Protein AF-A0A7W6KFP9-F1 (afdb_monomer_lite)

Organism: NCBI:txid1397476

pLDDT: mean 85.91, std 17.12, range [33.03, 98.31]

Sequence (81 aa):
MSGQPSDIPLYVSVAEIEKALDRLAEEIVARGDKAVPLLDLYAWMEGQLEKRRQNRSIFEAARERIAQRHVSRVGGQTDAG

Secondary structure (DSSP, 8-state):
---PPPPPPTTS-HHHHHHHHHHHHHHHHHHGGGGHHHHHHHHHHHHHHHHHHHHHHHHHHHHHHHHHHHHHHHHTS----

Structure (mmCIF, N/CA/C/O backbone):
data_AF-A0A7W6KFP9-F1
#
_entry.id   AF-A0A7W6KFP9-F1
#
loop_
_atom_site.group_PDB
_atom_site.id
_atom_site.type_symbol
_atom_site.label_atom_id
_atom_site.label_alt_id
_atom_site.label_comp_id
_atom_site.label_asym_id
_atom_site.label_entity_id
_atom_site.label_seq_id
_atom_site.pdbx_PDB_ins_code
_atom_site.Cartn_x
_atom_site.Cartn_y
_atom_site.Cartn_z
_atom_site.occupancy
_atom_site.B_iso_or_equiv
_atom_site.auth_seq_id
_atom_site.auth_comp_id
_atom_site.auth_asym_id
_atom_site.auth_atom_id
_atom_site.pdbx_PDB_model_num
ATOM 1 N N . MET A 1 1 ? 16.126 -3.902 18.788 1.00 33.03 1 MET A N 1
ATOM 2 C CA . MET A 1 1 ? 16.237 -4.591 17.485 1.00 33.03 1 MET A CA 1
ATOM 3 C C . MET A 1 1 ? 14.921 -4.387 16.747 1.00 33.03 1 MET A C 1
ATOM 5 O O . MET A 1 1 ? 14.000 -5.163 16.945 1.00 33.03 1 MET A O 1
ATOM 9 N N . SER A 1 2 ? 14.778 -3.305 15.981 1.00 44.44 2 SER A N 1
ATOM 10 C CA . SER A 1 2 ? 13.632 -3.119 15.085 1.00 44.44 2 SER A CA 1
ATOM 11 C C . SER A 1 2 ? 13.939 -3.870 13.793 1.00 44.44 2 SER A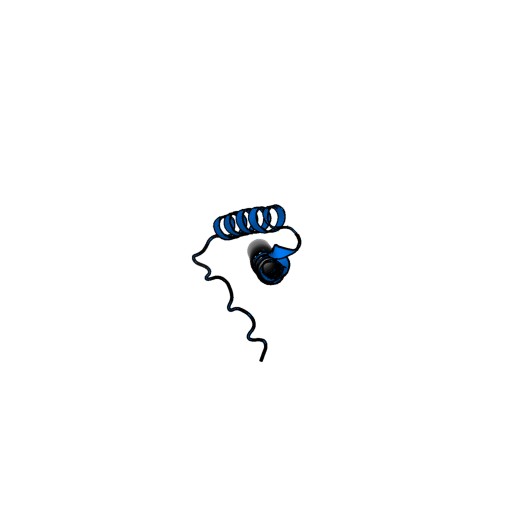 C 1
ATOM 13 O O . SER A 1 2 ? 14.556 -3.331 12.878 1.00 44.44 2 SER A O 1
ATOM 15 N N . GLY A 1 3 ? 13.602 -5.161 13.750 1.00 44.97 3 GLY A N 1
ATOM 16 C CA . GLY A 1 3 ? 13.614 -5.891 12.487 1.00 44.97 3 GLY A CA 1
ATOM 17 C C . GLY A 1 3 ? 12.624 -5.202 11.560 1.00 44.97 3 GLY A C 1
ATOM 18 O O . GLY A 1 3 ? 11.436 -5.170 11.873 1.00 44.97 3 GLY A O 1
ATOM 19 N N . GLN A 1 4 ? 13.104 -4.590 10.474 1.00 53.56 4 GLN A N 1
ATOM 20 C CA . GLN A 1 4 ? 12.195 -4.114 9.438 1.00 53.56 4 GLN A CA 1
ATOM 21 C C . GLN A 1 4 ? 11.325 -5.302 9.017 1.00 53.56 4 GLN A C 1
ATOM 23 O O . GLN A 1 4 ? 11.878 -6.377 8.757 1.00 53.56 4 GLN A O 1
ATOM 28 N N . PRO A 1 5 ? 9.992 -5.155 8.978 1.00 61.19 5 PRO A N 1
ATOM 29 C CA . PRO A 1 5 ? 9.160 -6.229 8.479 1.00 61.19 5 PRO A CA 1
ATOM 30 C C . PRO A 1 5 ? 9.584 -6.517 7.036 1.00 61.19 5 PRO A C 1
ATOM 32 O O . PRO A 1 5 ? 9.723 -5.597 6.225 1.00 61.19 5 PRO A O 1
ATOM 35 N N . SER A 1 6 ? 9.866 -7.789 6.752 1.00 75.75 6 SER A N 1
ATOM 36 C CA . SER A 1 6 ? 10.272 -8.262 5.428 1.00 75.75 6 SER A CA 1
ATOM 37 C C . SER A 1 6 ? 9.286 -7.798 4.357 1.00 75.75 6 SER A C 1
ATOM 39 O O . SER A 1 6 ? 8.087 -7.778 4.618 1.00 75.75 6 SER A O 1
ATOM 41 N N . ASP A 1 7 ? 9.773 -7.471 3.158 1.00 88.31 7 ASP A N 1
ATOM 42 C CA . ASP A 1 7 ? 8.915 -7.045 2.046 1.00 88.31 7 ASP A CA 1
ATOM 43 C C . ASP A 1 7 ? 7.784 -8.049 1.752 1.00 88.31 7 ASP A C 1
ATOM 45 O O . ASP A 1 7 ? 7.963 -9.266 1.862 1.00 88.31 7 ASP A O 1
ATOM 49 N N . ILE A 1 8 ? 6.630 -7.542 1.302 1.00 87.50 8 ILE A N 1
ATOM 50 C CA . ILE A 1 8 ? 5.524 -8.393 0.847 1.00 87.50 8 ILE A CA 1
ATOM 51 C C . ILE A 1 8 ? 5.960 -9.140 -0.425 1.00 87.50 8 ILE A C 1
ATOM 53 O O . ILE A 1 8 ? 6.318 -8.483 -1.416 1.00 87.50 8 ILE A O 1
ATOM 57 N N . PRO A 1 9 ? 5.864 -10.485 -0.461 1.00 92.62 9 PRO A N 1
ATOM 58 C CA . PRO A 1 9 ? 6.272 -11.281 -1.612 1.00 92.62 9 PRO A CA 1
ATOM 59 C C . PRO A 1 9 ? 5.647 -10.819 -2.932 1.00 92.62 9 PRO A C 1
ATOM 61 O O . PRO A 1 9 ? 4.465 -10.482 -2.998 1.00 92.62 9 PRO A O 1
ATOM 64 N N . LEU A 1 10 ? 6.434 -10.844 -4.010 1.00 88.56 10 LEU A N 1
ATOM 65 C CA . LEU A 1 10 ? 6.027 -10.318 -5.321 1.00 88.56 10 LEU A CA 1
ATOM 66 C C . LEU A 1 10 ? 4.845 -11.059 -5.965 1.00 88.56 10 LEU A C 1
ATOM 68 O O . LEU A 1 10 ? 4.196 -10.488 -6.835 1.00 88.56 10 LEU A O 1
ATOM 72 N N . TYR A 1 11 ? 4.565 -12.302 -5.557 1.00 91.81 11 TYR A N 1
ATOM 73 C CA . TYR A 1 11 ? 3.400 -13.047 -6.046 1.00 91.81 11 TYR A CA 1
ATOM 74 C C . TYR A 1 11 ? 2.076 -12.484 -5.518 1.00 91.81 11 TYR A C 1
ATOM 76 O O . TYR A 1 11 ? 1.046 -12.681 -6.151 1.00 91.81 11 TYR A O 1
ATOM 84 N N . VAL A 1 12 ? 2.096 -11.779 -4.382 1.00 93.50 12 VAL A N 1
ATOM 85 C CA . VAL A 1 12 ? 0.937 -11.017 -3.912 1.00 93.50 12 VAL A CA 1
ATOM 86 C C . VAL A 1 12 ? 0.822 -9.811 -4.823 1.00 93.50 12 VAL A C 1
ATOM 88 O O . VAL A 1 12 ? 1.797 -9.082 -4.984 1.00 93.50 12 VAL A O 1
ATOM 91 N N . SER A 1 13 ? -0.329 -9.581 -5.432 1.00 93.38 13 SER A N 1
ATOM 92 C CA . SER A 1 13 ? -0.566 -8.460 -6.341 1.00 93.38 13 SER A CA 1
ATOM 93 C C . SER A 1 13 ? -0.737 -7.128 -5.597 1.00 93.38 13 SER A C 1
ATOM 95 O O . SER A 1 13 ? -0.998 -7.087 -4.399 1.00 93.38 13 SER A O 1
ATOM 97 N N . VAL A 1 14 ? -0.594 -6.003 -6.310 1.00 93.75 14 VAL A N 1
ATOM 98 C CA . VAL A 1 14 ? -0.883 -4.664 -5.749 1.00 93.75 14 VAL A CA 1
ATOM 99 C C . VAL A 1 14 ? -2.337 -4.576 -5.275 1.00 93.75 14 VAL A C 1
ATOM 101 O O . VAL A 1 14 ? -2.575 -4.117 -4.165 1.00 93.75 14 VAL A O 1
ATOM 104 N N . ALA A 1 15 ? -3.279 -5.102 -6.061 1.00 95.56 15 ALA A N 1
ATOM 105 C CA . ALA A 1 15 ? -4.702 -5.087 -5.729 1.00 95.56 15 ALA A CA 1
ATOM 106 C C . ALA A 1 15 ? -5.028 -5.890 -4.457 1.00 95.56 15 ALA A C 1
ATOM 108 O O . ALA A 1 15 ? -5.891 -5.498 -3.677 1.00 95.56 15 ALA A O 1
ATOM 109 N N . GLU A 1 16 ? -4.336 -7.009 -4.215 1.00 96.44 16 GLU A N 1
ATOM 110 C CA . GLU A 1 16 ? -4.499 -7.770 -2.970 1.00 96.44 16 GLU A CA 1
ATOM 111 C C . GLU A 1 16 ? -3.986 -7.002 -1.751 1.00 96.44 16 GLU A C 1
ATOM 113 O O . GLU A 1 16 ? -4.610 -7.066 -0.692 1.00 96.44 16 GLU A O 1
ATOM 118 N N . ILE A 1 17 ? -2.888 -6.253 -1.902 1.00 95.31 17 ILE A N 1
ATOM 119 C CA . ILE A 1 17 ? -2.363 -5.398 -0.831 1.00 95.31 17 ILE A CA 1
ATOM 120 C C . ILE A 1 17 ? -3.321 -4.236 -0.562 1.00 95.31 17 ILE A C 1
ATOM 122 O O . ILE A 1 17 ? -3.641 -4.001 0.597 1.00 95.31 17 ILE A O 1
ATOM 126 N N . GLU A 1 18 ? -3.816 -3.557 -1.602 1.00 97.00 18 GLU A N 1
ATOM 127 C CA . GLU A 1 18 ? -4.805 -2.472 -1.474 1.00 97.00 18 GLU A CA 1
ATOM 128 C C . GLU A 1 18 ? -6.068 -2.969 -0.762 1.00 97.00 18 GLU A C 1
ATOM 130 O O . GLU A 1 18 ? -6.465 -2.407 0.251 1.00 97.00 18 GLU A O 1
ATOM 135 N N . LYS A 1 19 ? -6.613 -4.118 -1.175 1.00 97.62 19 LYS A N 1
ATOM 136 C CA . LYS A 1 19 ? -7.781 -4.724 -0.519 1.00 97.62 19 LYS A CA 1
ATOM 137 C C . LYS A 1 19 ? -7.537 -5.083 0.950 1.00 97.62 19 LYS A C 1
ATOM 139 O O . LYS A 1 19 ? -8.458 -5.054 1.766 1.00 97.62 19 LYS A O 1
ATOM 144 N N . ALA A 1 20 ? -6.328 -5.522 1.290 1.00 96.06 20 ALA A N 1
ATOM 145 C CA . ALA A 1 20 ? -5.970 -5.823 2.671 1.00 96.06 20 ALA A CA 1
ATOM 146 C C . ALA A 1 20 ? -5.781 -4.538 3.499 1.00 96.06 20 ALA A C 1
ATOM 148 O O . ALA A 1 20 ? -6.167 -4.519 4.666 1.00 96.06 20 ALA A O 1
ATOM 149 N N . LEU A 1 21 ? -5.264 -3.470 2.885 1.00 96.88 21 LEU A N 1
ATOM 150 C CA . LEU A 1 21 ? -5.155 -2.147 3.491 1.00 96.88 21 LEU A CA 1
ATOM 151 C C . LEU A 1 21 ? -6.538 -1.535 3.763 1.00 96.88 21 LEU A C 1
ATOM 153 O O . LEU A 1 21 ? -6.758 -1.048 4.867 1.00 96.88 21 LEU A O 1
ATOM 157 N N . ASP A 1 22 ? -7.482 -1.648 2.824 1.00 98.19 22 ASP A N 1
ATOM 158 C CA . ASP A 1 22 ? -8.864 -1.171 2.990 1.00 98.19 22 ASP A CA 1
ATOM 159 C C . ASP A 1 22 ? -9.534 -1.817 4.210 1.00 98.19 22 ASP A C 1
ATOM 161 O O . ASP A 1 22 ? -10.084 -1.138 5.074 1.00 98.19 22 ASP A O 1
ATOM 165 N N . ARG A 1 23 ? -9.411 -3.143 4.345 1.00 97.50 23 ARG A N 1
ATOM 166 C CA . ARG A 1 23 ? -9.934 -3.877 5.510 1.00 97.50 23 ARG A CA 1
ATOM 167 C C . ARG A 1 23 ? -9.266 -3.456 6.812 1.00 97.50 23 ARG A C 1
ATOM 169 O O . ARG A 1 23 ? -9.913 -3.391 7.851 1.00 97.50 23 ARG A O 1
ATOM 176 N N . LEU A 1 24 ? -7.961 -3.196 6.776 1.00 97.19 24 LEU A N 1
ATOM 177 C CA . LEU A 1 24 ? -7.241 -2.726 7.952 1.00 97.19 24 LEU A CA 1
ATOM 178 C C . LEU A 1 24 ? -7.692 -1.313 8.350 1.00 97.19 24 LEU A C 1
ATOM 180 O O . LEU A 1 24 ? -7.833 -1.042 9.541 1.00 97.19 24 LEU A O 1
ATOM 184 N N . ALA A 1 25 ? -7.977 -0.445 7.376 1.00 97.94 25 ALA A N 1
ATOM 185 C CA . ALA A 1 25 ? -8.559 0.872 7.615 1.00 97.94 25 ALA A CA 1
ATOM 186 C C . ALA A 1 25 ? -9.946 0.765 8.264 1.00 97.94 25 ALA A C 1
ATOM 188 O O . ALA A 1 25 ? -10.204 1.443 9.258 1.00 97.94 25 ALA A O 1
ATOM 189 N N . GLU A 1 26 ? -10.812 -0.119 7.757 1.00 98.31 26 GLU A N 1
ATOM 190 C CA . GLU A 1 26 ? -12.129 -0.396 8.349 1.00 98.31 26 GLU A CA 1
ATOM 191 C C . GLU A 1 26 ? -12.003 -0.814 9.823 1.00 98.31 26 GLU A C 1
ATOM 193 O O . GLU A 1 26 ? -12.697 -0.271 10.684 1.00 98.31 26 GLU A O 1
ATOM 198 N N . GLU A 1 27 ? -11.070 -1.717 10.142 1.00 97.88 27 GLU A N 1
ATOM 199 C CA . GLU A 1 27 ? -10.808 -2.155 11.519 1.00 97.88 27 GLU A CA 1
ATOM 200 C C . GLU A 1 27 ? -10.268 -1.031 12.410 1.00 97.88 27 GLU A C 1
ATOM 202 O O . GLU A 1 27 ? -10.650 -0.933 13.581 1.00 97.88 27 GLU A O 1
ATOM 207 N N . ILE A 1 28 ? -9.395 -0.171 11.876 1.00 98.19 28 ILE A N 1
ATOM 208 C CA . ILE A 1 28 ? -8.872 0.989 12.605 1.00 98.19 28 ILE A CA 1
ATOM 209 C C . ILE A 1 28 ? -10.011 1.941 12.967 1.00 98.19 28 ILE A C 1
ATOM 211 O O . ILE A 1 28 ? -10.154 2.322 14.131 1.00 98.19 28 ILE A O 1
ATOM 215 N N . VAL A 1 29 ? -10.861 2.269 11.994 1.00 98.06 29 VAL A N 1
ATOM 216 C CA . VAL A 1 29 ? -12.011 3.156 12.195 1.00 98.06 29 VAL A CA 1
ATOM 217 C C . VAL A 1 29 ? -13.007 2.547 13.182 1.00 98.06 29 VAL A C 1
ATOM 219 O O . VAL A 1 29 ? -13.454 3.234 14.099 1.00 98.06 29 VAL A O 1
ATOM 222 N N . ALA A 1 30 ? -13.319 1.255 13.054 1.00 98.06 30 ALA A N 1
ATOM 223 C CA . ALA A 1 30 ? -14.283 0.579 13.920 1.00 98.06 30 ALA A CA 1
ATOM 224 C C . ALA A 1 30 ? -13.836 0.512 15.391 1.00 98.06 30 ALA A C 1
ATOM 226 O O . ALA A 1 30 ? -14.669 0.533 16.300 1.00 98.06 30 ALA A O 1
ATOM 227 N N . ARG A 1 31 ? -12.525 0.420 15.647 1.00 96.56 31 ARG A N 1
ATOM 228 C CA . ARG A 1 31 ? -11.961 0.269 16.999 1.00 96.56 31 ARG A CA 1
ATOM 229 C C . ARG A 1 31 ? -11.535 1.594 17.640 1.00 96.56 31 ARG A C 1
ATOM 231 O O . ARG A 1 31 ? -11.351 1.620 18.861 1.00 96.56 31 ARG A O 1
ATOM 238 N N . GLY A 1 32 ? -11.375 2.664 16.857 1.00 95.38 32 GLY A N 1
ATOM 239 C CA . GLY A 1 32 ? -10.937 3.980 17.333 1.00 95.38 32 GLY A CA 1
ATOM 240 C C . GLY A 1 32 ? -9.594 3.905 18.065 1.00 95.38 32 GLY A C 1
ATOM 241 O O . GLY A 1 32 ? -8.677 3.218 17.624 1.00 95.38 32 GLY A O 1
ATOM 242 N N . ASP A 1 33 ? -9.489 4.530 19.238 1.00 94.50 33 ASP A N 1
ATOM 243 C CA . ASP A 1 33 ? -8.249 4.565 20.035 1.00 94.50 33 ASP A CA 1
ATOM 244 C C . ASP A 1 33 ? -7.707 3.173 20.413 1.00 94.50 33 ASP A C 1
ATOM 246 O O . ASP A 1 33 ? -6.521 3.006 20.697 1.00 94.50 33 ASP A O 1
ATOM 250 N N . LYS A 1 34 ? -8.546 2.129 20.386 1.00 94.56 34 LYS A N 1
ATOM 251 C CA . LYS A 1 34 ? -8.099 0.749 20.642 1.00 94.56 34 LYS A CA 1
ATOM 252 C C . LYS A 1 34 ? -7.318 0.143 19.474 1.00 94.56 34 LYS A C 1
ATOM 254 O O . LYS A 1 34 ? -6.698 -0.904 19.647 1.00 94.56 34 LYS A O 1
ATOM 259 N N . ALA A 1 35 ? -7.349 0.766 18.299 1.00 95.00 35 ALA A N 1
ATOM 260 C CA . ALA A 1 35 ? -6.617 0.335 17.114 1.00 95.00 35 ALA A CA 1
ATOM 261 C C . ALA A 1 35 ? -5.211 0.936 16.992 1.00 95.00 35 ALA A C 1
ATOM 263 O O . ALA A 1 35 ? -4.552 0.666 15.995 1.00 95.00 35 ALA A O 1
ATOM 264 N N . VAL A 1 36 ? -4.701 1.669 17.992 1.00 94.06 36 VAL A N 1
ATOM 265 C CA . VAL A 1 36 ? -3.309 2.171 17.993 1.00 94.06 36 VAL A CA 1
ATOM 266 C C . VAL A 1 36 ? -2.278 1.105 17.565 1.00 94.06 36 VAL A C 1
ATOM 268 O O . VAL A 1 36 ? -1.437 1.424 16.727 1.00 94.06 36 VAL A O 1
ATOM 271 N N . PRO A 1 37 ? -2.358 -0.172 18.002 1.00 92.31 37 PRO A N 1
ATOM 272 C CA . PRO A 1 37 ? -1.424 -1.207 17.542 1.00 92.31 37 PRO A CA 1
ATOM 273 C C . PRO A 1 37 ? -1.510 -1.557 16.044 1.00 92.31 37 PRO A C 1
ATOM 275 O O . PRO A 1 37 ? -0.583 -2.151 15.5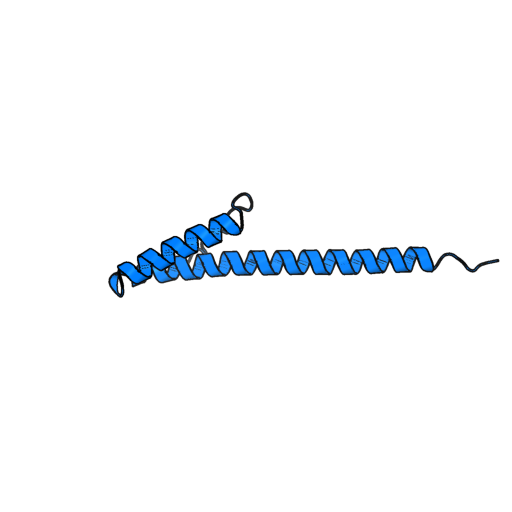03 1.00 92.31 37 PRO A O 1
ATOM 278 N N . LEU A 1 38 ? -2.621 -1.240 15.372 1.00 95.25 38 LEU A N 1
ATOM 279 C CA . LEU A 1 38 ? -2.826 -1.494 13.941 1.00 95.25 38 LEU A CA 1
ATOM 280 C C . LEU A 1 38 ? -2.232 -0.390 13.056 1.00 95.25 38 LEU A C 1
ATOM 282 O O . LEU A 1 38 ? -2.025 -0.626 11.867 1.00 95.25 38 LEU A O 1
ATOM 286 N N . LEU A 1 39 ? -1.935 0.788 13.616 1.00 95.44 39 LEU A N 1
ATOM 287 C CA . LEU A 1 39 ? -1.409 1.927 12.858 1.00 95.44 39 LEU A CA 1
ATOM 288 C C . LEU A 1 39 ? -0.037 1.623 12.245 1.00 95.44 39 LEU A C 1
ATOM 290 O O . LEU A 1 39 ? 0.195 1.944 11.082 1.00 95.44 39 LEU A O 1
ATOM 294 N N . ASP A 1 40 ? 0.839 0.935 12.981 1.00 94.25 40 ASP A N 1
ATOM 295 C CA . ASP A 1 40 ? 2.164 0.547 12.480 1.00 94.25 40 ASP A CA 1
ATOM 296 C C . ASP A 1 40 ? 2.063 -0.452 11.318 1.00 94.25 40 ASP A C 1
ATOM 298 O O . ASP A 1 40 ? 2.808 -0.360 10.340 1.00 94.25 40 ASP A O 1
ATOM 302 N N . LEU A 1 41 ? 1.113 -1.392 11.396 1.00 94.12 41 LEU A N 1
ATOM 303 C CA . LEU A 1 41 ? 0.850 -2.340 10.314 1.00 94.12 41 LEU A CA 1
ATOM 304 C C . LEU A 1 41 ? 0.306 -1.619 9.076 1.00 94.12 41 LEU A C 1
ATOM 306 O O . LEU A 1 41 ? 0.750 -1.897 7.962 1.00 94.12 41 LEU A O 1
ATOM 310 N N . TYR A 1 42 ? -0.618 -0.679 9.277 1.00 96.12 42 TYR A N 1
ATOM 311 C CA . TYR A 1 42 ? -1.204 0.126 8.210 1.00 96.12 42 TYR A CA 1
ATOM 312 C C . TYR A 1 42 ? -0.135 0.953 7.488 1.00 96.12 42 TYR A C 1
ATOM 314 O 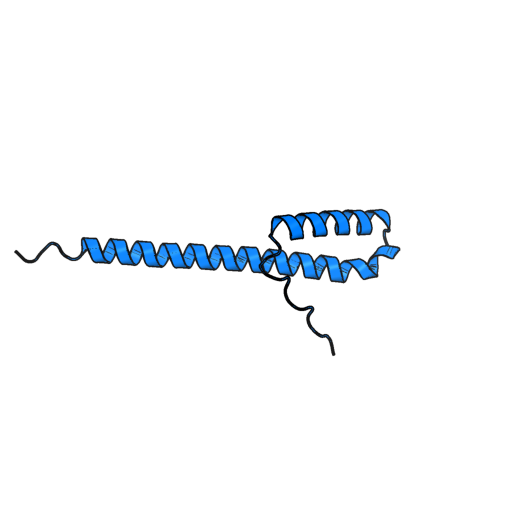O . TYR A 1 42 ? 0.020 0.835 6.272 1.00 96.12 42 TYR A O 1
ATOM 322 N N . ALA A 1 43 ? 0.693 1.679 8.243 1.00 96.06 43 ALA A N 1
ATOM 323 C CA . ALA A 1 43 ? 1.795 2.467 7.699 1.00 96.06 43 ALA A CA 1
ATOM 324 C C . ALA A 1 43 ? 2.827 1.599 6.959 1.00 96.06 43 ALA A C 1
ATOM 326 O O . ALA A 1 43 ? 3.322 1.973 5.892 1.00 96.06 43 ALA A O 1
ATOM 327 N N . TRP A 1 44 ? 3.146 0.411 7.485 1.00 95.19 44 TRP A N 1
ATOM 328 C CA . TRP A 1 44 ? 4.039 -0.513 6.789 1.00 95.19 44 TRP A CA 1
ATOM 329 C C . TRP A 1 44 ? 3.450 -0.979 5.449 1.00 95.19 4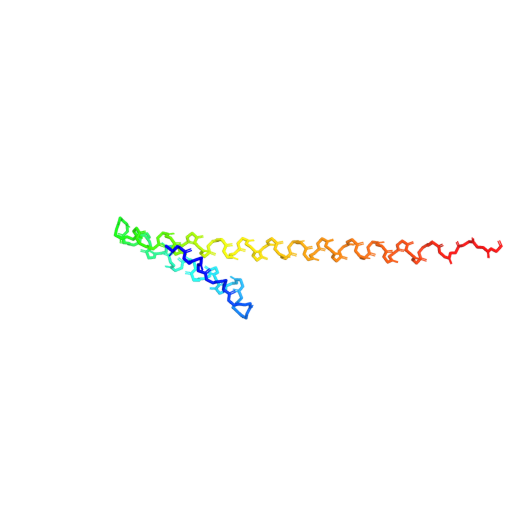4 TRP A C 1
ATOM 331 O O . TRP A 1 44 ? 4.162 -0.973 4.442 1.00 95.19 44 TRP A O 1
ATOM 341 N N . MET A 1 45 ? 2.163 -1.337 5.401 1.00 95.75 45 MET A N 1
ATOM 342 C CA . MET A 1 45 ? 1.502 -1.760 4.161 1.00 95.75 45 MET A CA 1
ATOM 343 C C . MET A 1 45 ? 1.431 -0.633 3.120 1.00 95.75 45 MET A C 1
ATOM 345 O O . MET A 1 45 ? 1.688 -0.885 1.939 1.00 95.75 45 MET A O 1
ATOM 349 N N . GLU A 1 46 ? 1.169 0.608 3.540 1.00 96.75 46 GLU A N 1
ATOM 350 C CA . GLU A 1 46 ? 1.256 1.785 2.662 1.00 96.75 46 GLU A CA 1
ATOM 351 C C . GLU A 1 46 ? 2.662 1.943 2.067 1.00 96.75 46 GLU A C 1
ATOM 353 O O . GLU A 1 46 ? 2.814 2.120 0.855 1.00 96.75 46 GLU A O 1
ATOM 358 N N . GLY A 1 47 ? 3.706 1.777 2.885 1.00 95.50 47 GLY A N 1
ATOM 359 C CA . GLY A 1 47 ? 5.093 1.805 2.416 1.00 95.50 47 GLY A CA 1
ATOM 360 C C . GLY A 1 47 ? 5.409 0.717 1.380 1.00 95.50 47 GLY A C 1
ATOM 361 O O . GLY A 1 47 ? 6.143 0.960 0.418 1.00 95.50 47 GLY A O 1
ATOM 362 N N . GLN A 1 48 ? 4.826 -0.477 1.524 1.00 94.44 48 GLN A N 1
ATOM 363 C CA . GLN A 1 48 ? 4.980 -1.567 0.553 1.00 94.44 48 GLN A CA 1
ATOM 364 C C . GLN A 1 48 ? 4.303 -1.249 -0.789 1.00 94.44 48 GLN A C 1
ATOM 366 O O . GLN A 1 48 ? 4.858 -1.564 -1.848 1.00 94.44 48 GLN A O 1
ATOM 371 N N . LEU A 1 49 ? 3.133 -0.601 -0.771 1.00 94.88 49 LEU A N 1
ATOM 372 C CA . LEU A 1 49 ? 2.455 -0.137 -1.987 1.00 94.88 49 LEU A CA 1
ATOM 373 C C . LEU A 1 49 ? 3.268 0.929 -2.709 1.00 94.88 49 LEU A C 1
ATOM 375 O O . LEU A 1 49 ? 3.497 0.816 -3.917 1.00 94.88 49 LEU A O 1
ATOM 379 N N . GLU A 1 50 ? 3.742 1.927 -1.970 1.00 94.94 50 GLU A N 1
ATOM 380 C CA . GLU A 1 50 ? 4.518 3.025 -2.534 1.00 94.94 50 GLU A CA 1
ATOM 381 C C . GLU A 1 50 ? 5.800 2.510 -3.196 1.00 94.94 50 GLU A C 1
ATOM 383 O O . GLU A 1 50 ? 6.061 2.796 -4.366 1.00 94.94 50 GLU A O 1
ATOM 388 N N . LYS A 1 51 ? 6.534 1.617 -2.522 1.00 93.19 51 LYS A N 1
ATOM 389 C CA . LYS A 1 51 ? 7.724 0.965 -3.087 1.00 93.19 51 LYS A CA 1
ATOM 390 C C . LYS A 1 51 ? 7.429 0.247 -4.408 1.00 93.19 51 LYS A C 1
ATOM 392 O O . LYS A 1 51 ? 8.223 0.307 -5.348 1.00 93.19 51 LYS A O 1
ATOM 397 N N . ARG A 1 52 ? 6.283 -0.429 -4.524 1.00 92.81 52 ARG A N 1
ATOM 398 C CA . ARG A 1 52 ? 5.897 -1.129 -5.763 1.00 92.81 52 ARG A CA 1
ATOM 399 C C . ARG A 1 52 ? 5.535 -0.172 -6.891 1.00 92.81 52 ARG A C 1
ATOM 401 O O . ARG A 1 52 ? 5.902 -0.434 -8.038 1.00 92.81 52 ARG A O 1
ATOM 408 N N . ARG A 1 53 ? 4.839 0.921 -6.577 1.00 92.06 53 ARG A N 1
ATOM 409 C CA . ARG A 1 53 ? 4.504 1.978 -7.541 1.00 92.06 53 ARG A CA 1
ATOM 410 C C . ARG A 1 53 ? 5.773 2.657 -8.060 1.00 92.06 53 ARG A C 1
ATOM 412 O O . ARG A 1 53 ? 5.948 2.760 -9.273 1.00 92.06 53 ARG A O 1
ATOM 419 N N . GLN A 1 54 ? 6.703 2.993 -7.167 1.00 94.31 54 GLN A N 1
ATOM 420 C CA . GLN A 1 54 ? 8.012 3.548 -7.523 1.00 94.31 54 GLN A CA 1
ATOM 421 C C . GLN A 1 54 ? 8.816 2.600 -8.413 1.00 94.31 54 GLN A C 1
ATOM 423 O O . GLN A 1 54 ? 9.273 3.001 -9.482 1.00 94.31 54 GLN A O 1
ATOM 428 N N . ASN A 1 55 ? 8.928 1.323 -8.034 1.00 90.88 55 ASN A N 1
ATOM 429 C CA . ASN A 1 55 ? 9.636 0.330 -8.843 1.00 90.88 55 ASN A CA 1
ATOM 430 C C . ASN A 1 55 ? 9.041 0.213 -10.252 1.00 90.88 55 ASN A C 1
ATOM 432 O O . ASN A 1 55 ? 9.788 0.150 -11.228 1.00 90.88 55 ASN A O 1
ATOM 436 N N . ARG A 1 56 ? 7.706 0.214 -10.378 1.00 91.81 56 ARG A N 1
ATOM 437 C CA . ARG A 1 56 ? 7.035 0.182 -11.685 1.00 91.81 56 ARG A CA 1
ATOM 438 C C . ARG A 1 56 ? 7.406 1.397 -12.535 1.00 91.81 56 ARG A C 1
ATOM 440 O O . ARG A 1 56 ? 7.839 1.211 -13.668 1.00 91.81 56 ARG A O 1
ATOM 447 N N . SER A 1 57 ? 7.304 2.596 -11.967 1.00 95.25 57 SER A N 1
ATOM 448 C CA . SER A 1 57 ? 7.666 3.845 -12.649 1.00 95.25 57 SER A CA 1
ATOM 449 C C . SER A 1 57 ? 9.128 3.839 -13.121 1.00 95.25 57 SER A C 1
ATOM 451 O O . SER A 1 57 ? 9.420 4.163 -14.271 1.00 95.25 57 SER A O 1
ATOM 453 N N . ILE A 1 58 ? 10.054 3.358 -12.282 1.00 96.12 58 ILE A N 1
ATOM 454 C CA . ILE A 1 58 ? 11.474 3.213 -12.641 1.00 96.12 58 ILE A CA 1
ATOM 455 C C . ILE A 1 58 ? 11.651 2.257 -13.828 1.00 96.12 58 ILE A C 1
ATOM 457 O O . ILE A 1 58 ? 12.391 2.569 -14.764 1.00 96.12 58 ILE A O 1
ATOM 461 N N . PHE A 1 59 ? 10.980 1.102 -13.819 1.00 93.56 59 PHE A N 1
ATOM 462 C CA . PHE A 1 59 ? 11.057 0.153 -14.932 1.00 93.56 59 PHE A CA 1
ATOM 463 C C . PHE A 1 59 ? 10.474 0.719 -16.228 1.00 93.56 59 PHE A C 1
ATOM 465 O O . PHE A 1 59 ? 11.047 0.492 -17.293 1.00 93.56 59 PHE A O 1
ATOM 472 N N . GLU A 1 60 ? 9.363 1.448 -16.159 1.00 96.50 60 GLU A N 1
ATOM 473 C CA . GLU A 1 60 ? 8.752 2.105 -17.319 1.00 96.50 60 GLU A CA 1
ATOM 474 C C . GLU A 1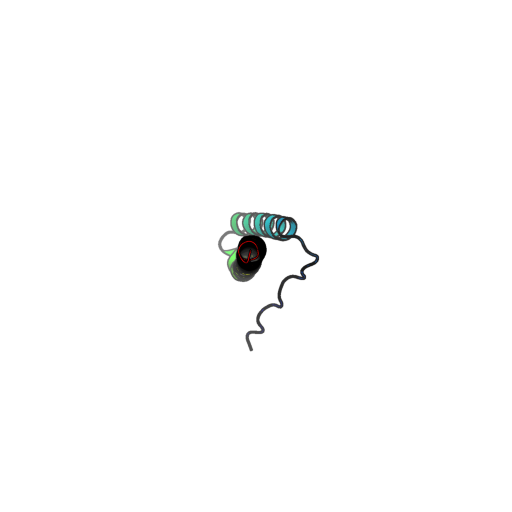 60 ? 9.690 3.164 -17.910 1.00 96.50 60 GLU A C 1
ATOM 476 O O . GLU A 1 60 ? 10.011 3.100 -19.099 1.00 96.50 60 GLU A O 1
ATOM 481 N N . ALA A 1 61 ? 10.248 4.041 -17.073 1.00 96.19 61 ALA A N 1
ATOM 482 C CA . ALA A 1 61 ? 11.223 5.044 -17.498 1.00 96.19 61 ALA A CA 1
ATOM 483 C C . ALA A 1 61 ? 12.492 4.410 -18.099 1.00 96.19 61 ALA A C 1
ATOM 485 O O . ALA A 1 61 ? 13.043 4.900 -19.088 1.00 96.19 61 ALA A O 1
ATOM 486 N N . ALA A 1 62 ? 12.968 3.296 -17.531 1.00 95.88 62 ALA A N 1
ATOM 487 C CA . ALA A 1 62 ? 14.100 2.556 -18.080 1.00 95.88 62 ALA A CA 1
ATOM 488 C C . ALA A 1 62 ? 13.779 1.958 -19.461 1.00 95.88 62 ALA A C 1
ATOM 490 O O . ALA A 1 62 ? 14.601 2.055 -20.375 1.00 95.88 62 ALA A O 1
ATOM 491 N N . ARG A 1 63 ? 12.581 1.381 -19.639 1.00 95.75 63 ARG A N 1
ATOM 492 C CA . ARG A 1 63 ? 12.123 0.850 -20.935 1.00 95.75 63 ARG A CA 1
ATOM 493 C C . ARG A 1 63 ? 12.041 1.946 -21.989 1.00 95.75 63 ARG A C 1
ATOM 495 O O . ARG A 1 63 ? 12.525 1.739 -23.099 1.00 95.75 63 ARG A O 1
ATOM 502 N N . GLU A 1 64 ? 11.490 3.105 -21.642 1.00 95.44 64 GLU A N 1
ATOM 503 C CA . GLU A 1 64 ? 11.371 4.238 -22.560 1.00 95.44 64 GLU A CA 1
ATOM 504 C C . GLU A 1 64 ? 12.744 4.742 -23.028 1.00 95.44 64 GLU A C 1
ATOM 506 O O . GLU A 1 64 ? 12.981 4.873 -24.230 1.00 95.44 64 GLU A O 1
ATOM 511 N N . ARG A 1 65 ? 13.695 4.929 -22.102 1.00 93.44 65 ARG A N 1
ATOM 512 C CA . ARG A 1 65 ? 15.072 5.343 -22.435 1.00 93.44 65 ARG A CA 1
ATOM 513 C C . ARG A 1 65 ? 15.751 4.381 -23.408 1.00 93.44 65 ARG A C 1
ATOM 515 O O . ARG A 1 65 ? 16.462 4.806 -24.318 1.00 93.44 65 ARG A O 1
ATOM 522 N N . ILE A 1 66 ? 15.546 3.079 -23.215 1.00 94.56 66 ILE A N 1
ATOM 523 C CA . ILE A 1 66 ? 16.098 2.051 -24.099 1.00 94.56 66 ILE A CA 1
ATOM 524 C C . ILE A 1 66 ? 15.405 2.071 -25.465 1.00 94.56 66 ILE A C 1
ATOM 526 O O . ILE A 1 66 ? 16.096 2.037 -26.483 1.00 94.56 66 ILE A O 1
ATOM 530 N N . ALA A 1 67 ? 14.078 2.205 -25.512 1.00 91.38 67 ALA A N 1
ATOM 531 C CA . ALA A 1 67 ? 13.335 2.322 -26.765 1.00 91.38 67 ALA A CA 1
ATOM 532 C C . ALA A 1 67 ? 13.817 3.520 -27.601 1.00 91.38 67 ALA A C 1
ATOM 534 O O . ALA A 1 67 ? 14.153 3.350 -28.773 1.00 91.38 67 ALA A O 1
ATOM 535 N N . GLN A 1 68 ? 13.964 4.697 -26.985 1.00 87.12 68 GLN A N 1
ATOM 536 C CA . GLN A 1 68 ? 14.495 5.895 -27.643 1.00 87.12 68 GLN A CA 1
ATOM 537 C C . GLN A 1 68 ? 15.915 5.665 -28.183 1.00 87.12 68 GLN A C 1
ATOM 539 O O . GLN A 1 68 ? 16.210 6.002 -29.328 1.00 87.12 68 GLN A O 1
ATOM 544 N N . ARG A 1 69 ? 16.790 5.009 -27.408 1.00 85.06 69 ARG A N 1
ATOM 545 C CA . ARG A 1 69 ? 18.152 4.672 -27.854 1.00 85.06 69 ARG A CA 1
ATOM 546 C C . ARG A 1 69 ? 18.165 3.715 -29.050 1.00 85.06 69 ARG A C 1
ATOM 548 O O . ARG A 1 69 ? 19.010 3.865 -29.931 1.00 85.06 69 ARG A O 1
ATOM 555 N N . HIS A 1 70 ? 17.265 2.733 -29.093 1.00 75.50 70 HIS A N 1
ATOM 556 C CA . HIS A 1 70 ? 17.162 1.811 -30.226 1.00 75.50 70 HIS A CA 1
ATOM 557 C C . HIS A 1 70 ? 16.626 2.495 -31.485 1.00 75.50 70 HIS A C 1
ATOM 559 O O . HIS A 1 70 ? 17.171 2.252 -32.560 1.00 75.50 70 HIS A O 1
ATOM 565 N N . VAL A 1 71 ? 15.638 3.383 -31.355 1.00 69.50 71 VAL A N 1
ATOM 566 C CA . VAL A 1 71 ? 15.111 4.180 -32.475 1.00 69.50 71 VAL A CA 1
ATOM 567 C C . VAL A 1 71 ? 16.200 5.090 -33.054 1.00 69.50 71 VAL A C 1
ATOM 569 O O . VAL A 1 71 ? 16.446 5.056 -34.260 1.00 69.50 71 VAL A O 1
ATOM 572 N N . SER A 1 72 ? 16.945 5.812 -32.210 1.00 61.72 72 SER A N 1
ATOM 573 C CA . SER A 1 72 ? 18.043 6.679 -32.665 1.00 61.72 72 SER A CA 1
ATOM 574 C C . SER A 1 72 ? 19.211 5.909 -33.292 1.00 61.72 72 SER A C 1
ATOM 576 O O . SER A 1 72 ? 19.902 6.441 -34.156 1.00 61.72 72 SER A O 1
ATOM 578 N N . ARG A 1 73 ? 19.439 4.646 -32.899 1.00 59.34 73 ARG A N 1
ATOM 579 C CA . ARG A 1 73 ? 20.481 3.796 -33.502 1.00 59.34 73 ARG A CA 1
ATOM 580 C C . ARG A 1 73 ? 20.093 3.278 -34.891 1.00 59.34 73 ARG A C 1
ATOM 582 O O . ARG A 1 73 ? 20.978 3.068 -35.709 1.00 59.34 73 ARG A O 1
ATOM 589 N N . VAL A 1 74 ? 18.803 3.074 -35.160 1.00 58.50 74 VAL A N 1
ATOM 590 C CA . VAL A 1 74 ? 18.310 2.633 -36.479 1.00 58.50 74 VAL A CA 1
ATOM 591 C C . VAL A 1 74 ? 18.232 3.805 -37.469 1.00 58.50 74 VAL A C 1
ATOM 593 O O . VAL A 1 74 ? 18.492 3.607 -38.649 1.00 58.50 74 VAL A O 1
ATOM 596 N N . GLY A 1 75 ? 17.969 5.031 -37.002 1.00 54.38 75 GLY A N 1
ATOM 597 C CA . GLY A 1 75 ? 17.950 6.236 -37.849 1.00 54.38 75 GLY A CA 1
ATOM 598 C C . GLY A 1 75 ? 19.323 6.835 -38.195 1.00 54.38 75 GLY A C 1
ATOM 599 O O . GLY A 1 75 ? 19.398 7.712 -39.045 1.00 54.38 75 GLY A O 1
ATOM 600 N N . GLY A 1 76 ? 20.408 6.386 -37.553 1.00 53.56 76 GLY A N 1
ATOM 601 C CA . GLY A 1 76 ? 21.770 6.896 -37.774 1.00 53.56 76 GLY A CA 1
ATOM 602 C C . GLY A 1 76 ? 22.612 6.102 -38.781 1.00 53.56 76 GLY A C 1
ATOM 603 O O . GLY A 1 76 ? 23.807 6.361 -38.892 1.00 53.56 76 GLY A O 1
ATOM 604 N N . GLN A 1 77 ? 22.030 5.115 -39.474 1.00 49.75 77 GLN A N 1
ATOM 605 C CA . GLN A 1 77 ? 22.743 4.215 -40.394 1.00 49.75 77 GLN A CA 1
ATOM 606 C C . GLN A 1 77 ? 22.210 4.283 -41.835 1.00 49.75 77 GLN A C 1
ATOM 608 O O . GLN A 1 77 ? 22.139 3.278 -42.535 1.00 49.75 77 GLN A O 1
ATOM 613 N N . THR A 1 78 ? 21.860 5.487 -42.281 1.00 52.78 78 THR A N 1
ATOM 614 C CA . THR A 1 78 ? 21.591 5.823 -43.686 1.00 52.78 78 THR A CA 1
ATOM 615 C C . THR A 1 78 ? 22.150 7.213 -43.965 1.00 52.78 78 THR A C 1
ATOM 617 O O . THR A 1 78 ? 21.419 8.187 -43.884 1.00 52.78 78 THR A O 1
ATOM 620 N N . ASP A 1 79 ? 23.465 7.297 -44.163 1.00 52.19 79 ASP A N 1
ATOM 621 C CA . ASP A 1 79 ? 24.103 8.218 -45.117 1.00 52.19 79 ASP A CA 1
ATOM 622 C C . ASP A 1 79 ? 25.612 7.946 -45.140 1.00 52.19 79 ASP A C 1
ATOM 624 O O . ASP A 1 79 ? 26.411 8.502 -44.388 1.00 52.19 79 ASP A O 1
ATOM 628 N N . ALA A 1 80 ? 25.985 7.001 -45.997 1.00 53.03 80 ALA A N 1
ATOM 629 C CA . ALA A 1 80 ? 27.322 6.868 -46.558 1.00 53.03 80 ALA A CA 1
ATOM 630 C C . ALA A 1 80 ? 27.139 6.254 -47.951 1.00 53.03 80 ALA A C 1
ATOM 632 O O . ALA A 1 80 ? 27.239 5.039 -48.127 1.00 53.03 80 ALA A O 1
ATOM 633 N N . GLY A 1 81 ? 26.762 7.105 -48.904 1.00 47.44 81 GLY A N 1
ATOM 634 C CA . GLY A 1 81 ? 26.648 6.812 -50.329 1.00 47.44 81 GLY A CA 1
ATOM 635 C C . GLY A 1 81 ? 27.083 8.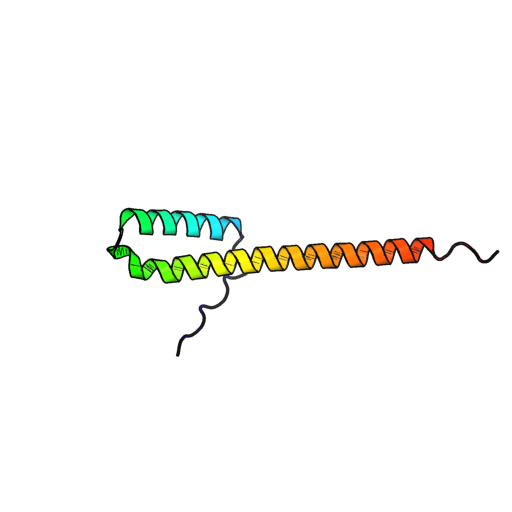030 -51.119 1.00 47.44 81 GLY A C 1
ATOM 636 O O . GLY A 1 81 ? 26.587 9.125 -50.779 1.00 47.44 81 GLY A O 1
#

Radius of gyration: 21.66 Å; chains: 1; bounding box: 42×21×71 Å

Foldseek 3Di:
DPDLPDADDPVQDLVNLVVVLVVLVVVCVVCPPNCPVSVVVSVSSVVNSVVVVVVVVVVVVVVVVVVVVVVVVVVVPPDDD